Protein AF-A0A950EIL6-F1 (afdb_monomer)

Secondary structure (DSSP, 8-state):
-HHHHHHHHHHTTSS-HHHHHHHHT--HHHHHHHHHHTT--SS---HHHHHHHHHHHHHHHHHHHHHHSPPTTS----------------

Solvent-accessible surface area (backbone atoms only — not comparable to full-atom values): 5631 Å² total; per-residue (Å²): 120,48,53,66,52,24,51,52,36,33,74,70,66,74,41,51,71,64,57,23,12,56,64,43,74,42,52,65,64,59,38,42,52,50,27,52,77,68,74,42,78,77,65,92,75,60,67,65,64,50,49,52,52,51,50,52,51,50,52,55,50,51,53,52,53,59,71,71,47,78,61,102,77,79,73,82,72,82,72,79,86,73,82,85,83,78,89,82,90,134

Sequence (90 aa):
MRLAAAMLWYTQGRISHERAAQFAGLSRIDFIDALAAAKLPAFHVDLDELREELDRARHADRERLAADLPGPGGTAGSAPDTPSEGHRAG

Radius of gyration: 31.94 Å; Cα contacts (8 Å, |Δi|>4): 40; chains: 1; bounding box: 104×34×42 Å

pLDDT: mean 83.01, std 17.79, range [43.81, 98.12]

Mean predicted aligned error: 13.03 Å

Structure (mmCIF, N/CA/C/O backbone):
data_AF-A0A950EIL6-F1
#
_entry.id   AF-A0A950EIL6-F1
#
loop_
_atom_site.group_PDB
_atom_site.id
_atom_site.type_symbol
_atom_site.label_atom_id
_atom_site.label_alt_id
_atom_site.label_comp_id
_atom_site.label_asym_id
_atom_site.label_entity_id
_atom_site.label_seq_id
_atom_site.pdbx_PDB_ins_code
_atom_site.Cartn_x
_atom_site.Cartn_y
_atom_site.Cartn_z
_atom_site.occupancy
_atom_site.B_iso_or_equiv
_atom_site.auth_seq_id
_atom_site.auth_comp_id
_atom_site.auth_asym_id
_atom_site.auth_atom_id
_atom_site.pdbx_PDB_model_num
ATOM 1 N N . MET A 1 1 ? -16.478 -0.775 11.258 1.00 74.12 1 MET A N 1
ATOM 2 C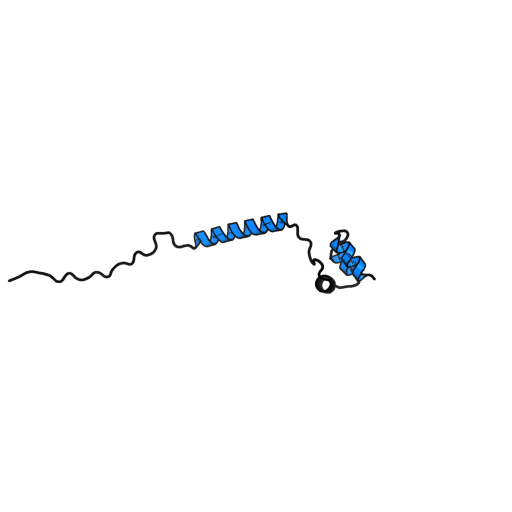 CA . MET A 1 1 ? -15.428 -1.353 10.388 1.00 74.12 1 MET A CA 1
ATOM 3 C C . MET A 1 1 ? -14.753 -0.267 9.538 1.00 74.12 1 MET A C 1
ATOM 5 O O . MET A 1 1 ? -14.980 -0.220 8.338 1.00 74.12 1 MET A O 1
ATOM 9 N N . ARG A 1 2 ? -13.952 0.644 10.121 1.00 93.88 2 ARG A N 1
ATOM 10 C CA . ARG A 1 2 ? -13.307 1.722 9.331 1.00 93.88 2 ARG A CA 1
ATOM 11 C C . ARG A 1 2 ? -12.087 1.232 8.544 1.00 93.88 2 ARG A C 1
ATOM 13 O O . ARG A 1 2 ? -11.939 1.588 7.384 1.00 93.88 2 ARG A O 1
ATOM 20 N N . LEU A 1 3 ? -11.290 0.346 9.145 1.00 97.38 3 LEU A N 1
ATOM 21 C CA . LEU A 1 3 ? -10.076 -0.201 8.534 1.00 97.38 3 LEU A CA 1
ATOM 22 C C . LEU A 1 3 ? -10.359 -1.006 7.257 1.00 97.38 3 LEU A C 1
ATOM 24 O O . LEU A 1 3 ? -9.793 -0.708 6.214 1.00 97.38 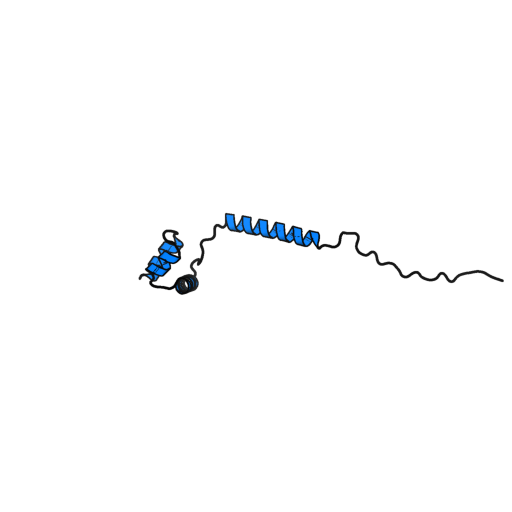3 LEU A O 1
ATOM 28 N N . ALA A 1 4 ? -11.286 -1.966 7.307 1.00 97.56 4 ALA A N 1
ATOM 29 C 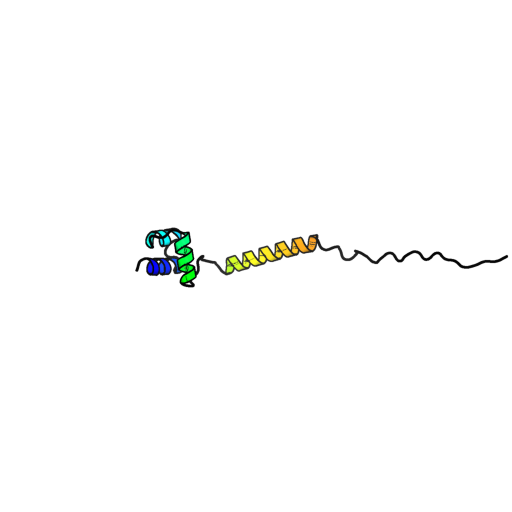CA . ALA A 1 4 ? -11.621 -2.790 6.142 1.00 97.56 4 ALA A CA 1
ATOM 30 C C . ALA A 1 4 ? -12.176 -1.961 4.965 1.00 97.56 4 ALA A C 1
ATOM 32 O O . ALA A 1 4 ? -11.832 -2.212 3.813 1.00 97.56 4 ALA A O 1
ATOM 33 N N . ALA A 1 5 ? -12.994 -0.940 5.248 1.00 97.88 5 ALA A N 1
ATOM 34 C CA . ALA A 1 5 ? -13.497 -0.028 4.222 1.00 97.88 5 ALA A CA 1
ATOM 35 C C . ALA A 1 5 ? -12.378 0.849 3.634 1.00 97.88 5 ALA A C 1
ATOM 37 O O . ALA A 1 5 ? -12.299 0.988 2.416 1.00 97.88 5 ALA A O 1
ATOM 38 N N . ALA A 1 6 ? -11.481 1.379 4.478 1.00 98.00 6 ALA A N 1
ATOM 39 C CA . ALA A 1 6 ? -10.301 2.118 4.029 1.00 98.00 6 ALA A CA 1
ATOM 40 C C . ALA A 1 6 ? -9.414 1.268 3.114 1.00 98.00 6 ALA A C 1
ATOM 42 O O . ALA A 1 6 ? -9.039 1.728 2.040 1.00 98.00 6 ALA A O 1
ATOM 43 N N . MET A 1 7 ? -9.128 0.024 3.510 1.00 97.81 7 MET A N 1
ATOM 44 C CA . MET A 1 7 ? -8.357 -0.931 2.712 1.00 97.81 7 MET A CA 1
ATOM 45 C C . MET A 1 7 ? -9.014 -1.183 1.356 1.00 97.81 7 MET A C 1
ATOM 47 O O . MET A 1 7 ? -8.343 -1.091 0.337 1.00 97.81 7 MET A O 1
ATOM 51 N N . LEU A 1 8 ? -10.323 -1.450 1.328 1.00 97.06 8 LEU A N 1
ATOM 52 C CA . LEU A 1 8 ? -11.047 -1.720 0.086 1.00 97.06 8 LEU A CA 1
ATOM 53 C C . LEU A 1 8 ? -11.038 -0.516 -0.864 1.00 97.06 8 LEU A C 1
ATOM 55 O O . LEU A 1 8 ? -10.786 -0.661 -2.056 1.00 97.06 8 LEU A O 1
ATOM 59 N N . TRP A 1 9 ? -11.322 0.682 -0.357 1.00 97.12 9 TRP A N 1
ATOM 60 C CA . TRP A 1 9 ? -11.319 1.879 -1.196 1.00 97.12 9 TRP A CA 1
ATOM 61 C C . TRP A 1 9 ? -9.917 2.251 -1.662 1.00 97.12 9 TRP A C 1
ATOM 63 O O . TRP A 1 9 ? -9.768 2.711 -2.794 1.00 97.12 9 TRP A O 1
ATOM 73 N N . TYR A 1 10 ? -8.904 2.037 -0.819 1.00 97.56 10 TYR A N 1
ATOM 74 C CA . TYR A 1 10 ? -7.513 2.221 -1.201 1.00 97.56 10 TYR A CA 1
ATOM 75 C C . TYR A 1 10 ? -7.114 1.244 -2.309 1.00 97.56 10 TYR A C 1
ATOM 77 O O . TYR A 1 10 ? -6.659 1.689 -3.353 1.00 97.56 10 TYR A O 1
ATOM 85 N N . THR A 1 11 ? -7.346 -0.063 -2.156 1.00 95.62 11 THR A N 1
ATOM 86 C CA . THR A 1 11 ? -6.944 -1.051 -3.173 1.00 95.62 11 THR A CA 1
ATOM 87 C C . THR A 1 11 ? -7.665 -0.852 -4.503 1.00 95.62 11 THR A C 1
ATOM 89 O O . THR A 1 11 ? -7.060 -1.058 -5.550 1.00 95.62 11 THR A O 1
ATOM 92 N N . GLN A 1 12 ? -8.904 -0.351 -4.480 1.00 95.44 12 GLN A N 1
ATOM 93 C CA . GLN A 1 12 ? -9.656 0.069 -5.670 1.00 95.44 12 GLN A CA 1
ATOM 94 C C . GLN A 1 12 ? -9.166 1.388 -6.300 1.00 95.44 12 GLN A C 1
ATOM 96 O O . GLN A 1 12 ? -9.729 1.818 -7.303 1.00 95.44 12 GLN A O 1
ATOM 101 N N . GLY A 1 13 ? -8.193 2.079 -5.698 1.00 95.19 13 GLY A N 1
ATOM 102 C CA . GLY A 1 13 ? -7.697 3.376 -6.170 1.00 95.19 13 GLY A CA 1
ATOM 103 C C . GLY A 1 13 ? -8.677 4.537 -5.968 1.00 95.19 13 GLY A C 1
ATOM 104 O O . GLY A 1 13 ? -8.491 5.612 -6.528 1.00 95.19 13 GLY A O 1
ATOM 105 N N . ARG A 1 14 ? -9.737 4.353 -5.169 1.00 97.06 14 ARG A N 1
ATOM 106 C CA . ARG A 1 14 ? -10.783 5.372 -4.956 1.00 97.06 14 ARG A CA 1
ATOM 107 C C . ARG A 1 14 ? -10.339 6.483 -4.014 1.00 97.06 14 ARG A C 1
ATOM 109 O O . ARG A 1 14 ? -10.886 7.582 -4.061 1.00 97.06 14 ARG A O 1
ATOM 116 N N . ILE A 1 15 ? -9.395 6.182 -3.127 1.00 96.19 15 ILE A N 1
ATOM 117 C CA . ILE A 1 15 ? -8.808 7.137 -2.189 1.00 96.19 15 ILE A CA 1
ATOM 118 C C . ILE A 1 15 ? -7.297 6.937 -2.113 1.00 96.19 15 ILE A C 1
ATOM 120 O O . ILE A 1 15 ? -6.795 5.831 -2.303 1.00 96.19 15 ILE A O 1
ATOM 124 N N . SER A 1 16 ? -6.577 8.013 -1.797 1.00 95.94 16 SER A N 1
ATOM 125 C CA . SER A 1 16 ? -5.135 7.958 -1.571 1.00 95.94 16 SER A CA 1
ATOM 126 C C . SER A 1 16 ? -4.791 7.226 -0.273 1.00 95.94 16 SER A C 1
ATOM 128 O O . SER A 1 16 ? -5.612 7.106 0.640 1.00 95.94 16 SER A O 1
ATOM 130 N N . HIS A 1 17 ? -3.532 6.805 -0.172 1.00 95.38 17 HIS A N 1
ATOM 131 C CA . HIS A 1 17 ? -2.963 6.164 1.012 1.00 95.38 17 HIS A CA 1
ATOM 132 C C . HIS A 1 17 ? -3.179 6.994 2.291 1.00 95.38 17 HIS A C 1
ATOM 134 O O . HIS A 1 17 ? -3.633 6.490 3.315 1.00 95.38 17 HIS A O 1
ATOM 140 N N . GLU A 1 18 ? -2.900 8.297 2.214 1.00 96.31 18 GLU A N 1
ATOM 141 C CA . GLU A 1 18 ? -3.038 9.220 3.341 1.00 96.31 18 GLU A CA 1
ATOM 142 C C . GLU A 1 18 ? -4.499 9.399 3.767 1.00 96.31 18 GLU A C 1
ATOM 144 O O . GLU A 1 18 ? -4.809 9.371 4.957 1.00 96.31 18 GLU A O 1
ATOM 149 N N . ARG A 1 19 ? -5.422 9.483 2.800 1.00 97.25 19 ARG A N 1
ATOM 150 C CA . ARG A 1 19 ? -6.859 9.567 3.083 1.00 97.25 19 ARG A CA 1
ATOM 151 C C . ARG A 1 19 ? -7.400 8.274 3.695 1.00 97.25 19 ARG A C 1
ATOM 153 O O . ARG A 1 19 ? -8.264 8.337 4.567 1.00 97.25 19 ARG A O 1
ATOM 160 N N . ALA A 1 20 ? -6.896 7.120 3.267 1.00 97.81 20 ALA A N 1
ATOM 161 C CA . ALA A 1 20 ? -7.263 5.825 3.830 1.00 97.81 20 ALA A CA 1
ATOM 162 C C . ALA A 1 20 ? -6.786 5.677 5.285 1.00 97.81 20 ALA A C 1
ATOM 164 O O . ALA A 1 20 ? -7.581 5.292 6.144 1.00 97.81 20 ALA A O 1
ATOM 165 N N . ALA A 1 21 ? -5.542 6.073 5.579 1.00 97.88 21 ALA A N 1
ATOM 166 C CA . ALA A 1 21 ? -5.002 6.097 6.938 1.00 97.88 21 ALA A CA 1
ATOM 167 C C . ALA A 1 21 ? -5.810 7.035 7.855 1.00 97.88 21 ALA A C 1
ATOM 169 O O . ALA A 1 21 ? -6.261 6.617 8.922 1.00 97.88 21 ALA A O 1
ATOM 170 N N . GLN A 1 22 ? -6.109 8.258 7.392 1.00 97.94 22 GLN A N 1
ATOM 171 C CA . GLN A 1 22 ? -6.969 9.202 8.119 1.00 97.94 22 GLN A CA 1
ATOM 172 C C . GLN A 1 22 ? -8.364 8.625 8.393 1.00 97.94 22 GLN A C 1
ATOM 174 O O . GLN A 1 22 ? -8.858 8.710 9.515 1.00 97.94 22 GLN A O 1
A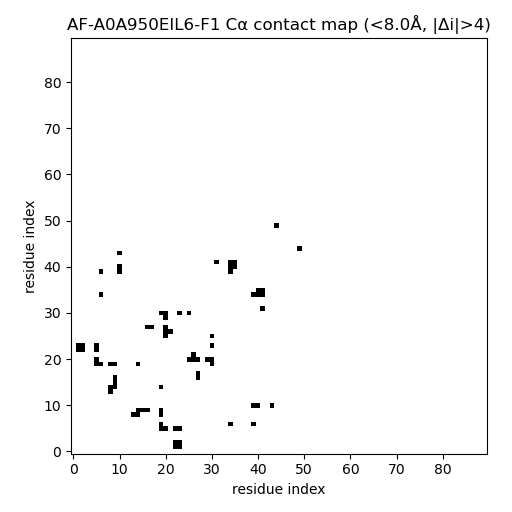TOM 179 N N . PHE A 1 23 ? -8.995 7.999 7.393 1.00 97.56 23 PHE A N 1
ATOM 180 C CA . PHE A 1 23 ? -10.313 7.377 7.553 1.00 97.56 23 PHE A CA 1
ATOM 181 C C . PHE A 1 23 ? -10.289 6.210 8.551 1.00 97.56 23 PHE A C 1
ATOM 183 O O . PHE A 1 23 ? -11.243 6.011 9.310 1.00 97.56 23 PHE A O 1
ATOM 190 N N . ALA A 1 24 ? -9.200 5.440 8.566 1.00 97.56 24 ALA A N 1
ATOM 191 C CA . ALA A 1 24 ? -8.986 4.356 9.515 1.00 97.56 24 ALA A CA 1
ATOM 192 C C . ALA A 1 24 ? -8.626 4.850 10.929 1.00 97.56 24 ALA A C 1
ATOM 194 O O . ALA A 1 24 ? -8.759 4.073 11.874 1.00 97.56 24 ALA A O 1
ATOM 195 N N . GLY A 1 25 ? -8.231 6.119 11.086 1.00 97.94 25 GLY A N 1
ATOM 196 C CA . GLY A 1 25 ? -7.725 6.670 12.345 1.00 97.94 25 GLY A CA 1
ATOM 197 C C . GLY A 1 25 ? -6.325 6.163 12.692 1.00 97.94 25 GLY A C 1
ATOM 198 O O . GLY A 1 25 ? -6.015 5.998 13.868 1.00 97.94 25 GLY A O 1
ATOM 199 N N . LEU A 1 26 ? -5.514 5.868 11.675 1.00 98.00 26 LEU A N 1
ATOM 200 C CA . LEU A 1 26 ? -4.173 5.305 11.802 1.00 98.00 26 LEU A CA 1
ATOM 201 C C . LEU A 1 26 ? -3.118 6.295 11.311 1.00 98.00 26 LEU A C 1
ATOM 203 O O . LEU A 1 26 ? -3.397 7.151 10.464 1.00 98.00 26 LEU A O 1
ATOM 207 N N . SER A 1 27 ? -1.885 6.140 11.798 1.00 97.75 27 SER A N 1
ATOM 208 C CA . SER A 1 27 ? -0.745 6.754 11.125 1.00 97.75 27 SER A CA 1
ATOM 209 C C . SER A 1 27 ? -0.544 6.111 9.749 1.00 97.75 27 SER A C 1
ATOM 211 O O . SER A 1 27 ? -1.046 5.022 9.453 1.00 97.75 27 SER A O 1
ATOM 213 N N . ARG A 1 28 ? 0.214 6.783 8.879 1.00 95.06 28 ARG A N 1
ATOM 214 C CA . ARG A 1 28 ? 0.526 6.237 7.555 1.00 95.06 28 ARG A CA 1
ATOM 215 C C . ARG A 1 28 ? 1.301 4.916 7.646 1.00 95.06 28 ARG A C 1
ATOM 217 O O . ARG A 1 28 ? 1.033 4.029 6.846 1.00 95.06 28 ARG A O 1
ATOM 224 N N . ILE A 1 29 ? 2.222 4.790 8.607 1.00 97.25 29 ILE A N 1
ATOM 225 C CA . ILE A 1 29 ? 3.004 3.561 8.815 1.00 97.25 29 ILE A CA 1
ATOM 226 C C . ILE A 1 29 ? 2.093 2.436 9.315 1.00 97.25 29 ILE A C 1
ATOM 228 O O . ILE A 1 29 ? 2.068 1.377 8.700 1.00 97.25 29 ILE A O 1
ATOM 232 N N . ASP A 1 30 ? 1.251 2.696 10.320 1.00 98.12 30 ASP A N 1
ATOM 233 C CA . ASP A 1 30 ? 0.337 1.670 10.850 1.00 98.12 30 ASP A CA 1
ATOM 234 C C . ASP A 1 30 ? -0.649 1.167 9.785 1.00 98.12 30 ASP A C 1
ATOM 236 O O . ASP A 1 30 ? -1.055 0.006 9.786 1.00 98.12 30 ASP A O 1
ATOM 240 N N . PHE A 1 31 ? -1.057 2.037 8.856 1.00 97.94 31 PHE A N 1
ATOM 241 C CA . PHE A 1 31 ? -1.917 1.631 7.750 1.00 97.94 31 PHE A CA 1
ATOM 242 C C . PHE A 1 31 ? -1.183 0.737 6.735 1.00 97.94 31 PHE A C 1
ATOM 244 O O . PHE A 1 31 ? -1.776 -0.226 6.247 1.00 97.94 31 PHE A O 1
ATOM 251 N N . ILE A 1 32 ? 0.100 0.999 6.459 1.00 97.56 32 ILE A N 1
ATOM 252 C CA . ILE A 1 32 ? 0.947 0.125 5.628 1.00 97.56 32 ILE A CA 1
ATOM 253 C C . ILE A 1 32 ? 1.110 -1.246 6.294 1.00 97.56 32 ILE A C 1
ATOM 255 O O . ILE A 1 32 ? 0.912 -2.270 5.638 1.00 97.56 32 ILE A O 1
ATOM 259 N N . ASP A 1 33 ? 1.381 -1.277 7.599 1.00 98.06 33 ASP A N 1
ATOM 260 C CA . ASP A 1 33 ? 1.502 -2.524 8.361 1.00 98.06 33 ASP A CA 1
ATOM 261 C C . ASP A 1 33 ? 0.188 -3.314 8.353 1.00 98.06 33 ASP A C 1
ATOM 263 O O . ASP A 1 33 ? 0.178 -4.535 8.177 1.00 98.06 33 ASP A O 1
ATOM 267 N N . ALA A 1 34 ? -0.949 -2.621 8.460 1.00 97.62 34 ALA A N 1
ATOM 268 C CA . ALA A 1 34 ? -2.262 -3.243 8.366 1.00 97.62 34 ALA A CA 1
ATOM 269 C C . ALA A 1 34 ? -2.535 -3.835 6.969 1.00 97.62 34 ALA A C 1
ATOM 271 O O . ALA A 1 34 ? -3.091 -4.932 6.873 1.00 97.62 34 ALA A O 1
ATOM 272 N N . LEU A 1 35 ? -2.145 -3.148 5.886 1.00 97.81 35 LEU A N 1
ATOM 273 C CA . LEU A 1 35 ? -2.233 -3.686 4.521 1.00 97.81 35 LEU A CA 1
ATOM 274 C C . LEU A 1 35 ? -1.365 -4.939 4.365 1.00 97.81 35 LEU A C 1
ATOM 276 O O . LEU A 1 35 ? -1.846 -5.945 3.840 1.00 97.81 35 LEU A O 1
ATOM 280 N N . ALA A 1 36 ? -0.134 -4.914 4.880 1.00 97.25 36 ALA A N 1
ATOM 281 C CA . ALA A 1 36 ? 0.774 -6.057 4.851 1.00 97.25 36 ALA A CA 1
ATOM 282 C C . ALA A 1 36 ? 0.209 -7.260 5.625 1.00 97.25 36 ALA A C 1
ATOM 284 O O . ALA A 1 36 ? 0.181 -8.375 5.100 1.00 97.25 36 ALA A O 1
ATOM 285 N N . ALA A 1 37 ? -0.325 -7.036 6.831 1.00 97.94 37 ALA A N 1
ATOM 286 C CA . ALA A 1 37 ? -0.984 -8.071 7.628 1.00 97.94 37 ALA A CA 1
ATOM 287 C C . ALA A 1 37 ? -2.204 -8.677 6.908 1.00 97.94 37 ALA A C 1
ATOM 289 O O . ALA A 1 37 ? -2.447 -9.882 6.993 1.00 97.94 37 ALA A O 1
ATOM 290 N N . ALA A 1 38 ? -2.939 -7.858 6.150 1.00 97.12 38 ALA A N 1
ATOM 291 C CA . ALA A 1 38 ? -4.056 -8.286 5.310 1.00 97.12 38 ALA A CA 1
ATOM 292 C C . ALA A 1 38 ? -3.628 -8.888 3.956 1.00 97.12 38 ALA A C 1
ATOM 294 O O . ALA A 1 38 ? -4.491 -9.317 3.189 1.00 97.12 38 ALA A O 1
ATOM 295 N N . LYS A 1 39 ? -2.321 -8.937 3.654 1.00 97.06 39 LYS A N 1
ATOM 296 C CA . LYS A 1 39 ? -1.756 -9.361 2.359 1.00 97.06 39 LYS A CA 1
ATOM 297 C C . LYS A 1 39 ? -2.307 -8.561 1.172 1.00 97.06 39 LYS A C 1
ATOM 299 O O . LYS A 1 39 ? -2.509 -9.101 0.085 1.00 97.06 39 LYS A O 1
ATOM 304 N N . LEU A 1 40 ? -2.560 -7.275 1.390 1.00 96.50 40 LEU A N 1
ATOM 305 C CA . LEU A 1 40 ? -2.980 -6.328 0.364 1.00 96.50 40 LEU A CA 1
ATOM 306 C C . LEU A 1 40 ? -1.781 -5.496 -0.118 1.00 96.50 40 LEU A C 1
ATOM 308 O O . LEU A 1 40 ? -0.845 -5.275 0.654 1.00 96.50 40 LEU A O 1
ATOM 312 N N . PRO A 1 41 ? -1.790 -5.007 -1.373 1.00 93.31 41 PRO A N 1
ATOM 313 C CA . PRO A 1 41 ? -0.714 -4.166 -1.884 1.00 93.31 41 PRO A CA 1
ATOM 314 C C . PRO A 1 41 ? -0.566 -2.894 -1.045 1.00 93.31 41 PRO A C 1
ATOM 316 O O . PRO A 1 41 ? -1.539 -2.169 -0.852 1.00 93.31 41 PRO A O 1
ATOM 319 N N . ALA A 1 42 ? 0.650 -2.609 -0.576 1.00 93.81 42 ALA A N 1
ATOM 320 C CA . ALA A 1 42 ? 0.982 -1.353 0.104 1.00 93.81 42 ALA A CA 1
ATOM 321 C C . ALA A 1 42 ? 1.256 -0.200 -0.877 1.00 93.81 42 ALA A C 1
ATOM 323 O O . ALA A 1 42 ? 1.276 0.962 -0.490 1.00 93.81 42 ALA A O 1
ATOM 324 N N . PHE A 1 43 ? 1.467 -0.507 -2.154 1.00 90.50 43 PHE A N 1
ATOM 325 C CA . PHE A 1 43 ? 1.659 0.476 -3.210 1.00 90.50 43 PHE A CA 1
ATOM 326 C C . PHE A 1 43 ? 0.961 -0.027 -4.468 1.00 90.50 43 PHE A C 1
ATOM 328 O O . PHE A 1 43 ? 0.957 -1.230 -4.741 1.00 90.50 43 PHE A O 1
ATOM 335 N N . HIS A 1 44 ? 0.367 0.889 -5.230 1.00 86.12 44 HIS A N 1
ATOM 336 C CA . HIS A 1 44 ? -0.049 0.579 -6.591 1.00 86.12 44 HIS A CA 1
ATOM 337 C C . HIS A 1 44 ? 1.184 0.634 -7.476 1.00 86.12 44 HIS A C 1
ATOM 339 O O . HIS A 1 44 ? 1.919 1.617 -7.443 1.00 86.12 44 HIS A O 1
ATOM 345 N N . VAL A 1 45 ? 1.405 -0.438 -8.225 1.00 86.00 45 VAL A N 1
ATOM 346 C CA . VAL A 1 45 ? 2.503 -0.550 -9.178 1.00 86.00 45 VAL A CA 1
ATOM 347 C C . VAL A 1 45 ? 1.881 -0.802 -10.538 1.00 86.00 45 VAL A C 1
ATOM 349 O O . VAL A 1 45 ? 1.117 -1.759 -10.692 1.00 86.00 45 VAL A O 1
ATOM 352 N N . ASP A 1 46 ? 2.191 0.059 -11.501 1.00 88.00 46 ASP A N 1
ATOM 353 C CA . ASP A 1 46 ? 1.921 -0.228 -12.901 1.00 88.00 46 ASP A CA 1
ATOM 354 C C . ASP A 1 46 ? 2.983 -1.221 -13.395 1.00 88.00 46 ASP A C 1
ATOM 356 O O . ASP A 1 46 ? 4.187 -0.993 -13.265 1.00 88.00 46 ASP A O 1
ATOM 360 N N . LEU A 1 47 ? 2.536 -2.374 -13.892 1.00 87.19 47 LEU A N 1
ATOM 361 C CA . LEU A 1 47 ? 3.442 -3.433 -14.328 1.00 87.19 47 LEU A CA 1
ATOM 362 C C . LEU A 1 47 ? 4.203 -3.061 -15.598 1.00 87.19 47 LEU A C 1
ATOM 364 O O . LEU A 1 47 ? 5.308 -3.566 -15.785 1.00 87.19 47 LEU A O 1
ATOM 368 N N . ASP A 1 48 ? 3.633 -2.225 -16.460 1.00 91.38 48 ASP A N 1
ATOM 369 C CA . ASP A 1 48 ? 4.294 -1.801 -17.689 1.00 91.38 48 ASP A CA 1
ATOM 370 C C . ASP A 1 48 ? 5.365 -0.758 -17.370 1.00 91.38 48 ASP A C 1
ATOM 372 O O . ASP A 1 48 ? 6.511 -0.923 -17.785 1.00 91.38 48 ASP A O 1
ATOM 376 N N . GLU A 1 49 ? 5.057 0.208 -16.501 1.00 91.69 49 GLU A N 1
ATOM 377 C CA . GLU A 1 49 ? 6.057 1.154 -15.987 1.00 91.69 49 GLU A CA 1
ATOM 378 C C . GLU A 1 49 ? 7.199 0.427 -15.259 1.00 91.69 49 GLU A C 1
ATOM 380 O O . GLU A 1 49 ? 8.376 0.698 -15.511 1.00 91.69 49 GLU A O 1
ATOM 385 N N . LEU A 1 50 ? 6.868 -0.557 -14.412 1.00 91.38 50 LEU A N 1
ATOM 386 C CA . LEU A 1 50 ? 7.866 -1.363 -13.708 1.00 91.38 50 LEU A CA 1
ATOM 387 C C . LEU A 1 50 ? 8.753 -2.160 -14.677 1.00 91.38 50 LEU A C 1
ATOM 389 O O . LEU A 1 50 ? 9.956 -2.290 -14.447 1.00 91.38 50 LEU A O 1
ATOM 393 N N . ARG A 1 51 ? 8.182 -2.719 -15.753 1.00 94.19 51 ARG A N 1
ATOM 394 C CA . ARG A 1 51 ? 8.950 -3.434 -16.788 1.00 94.19 51 ARG A CA 1
ATOM 395 C C . ARG A 1 51 ? 9.924 -2.499 -17.484 1.00 94.19 51 ARG A C 1
ATOM 397 O O . ARG A 1 51 ? 11.099 -2.837 -17.601 1.00 94.19 51 ARG A O 1
ATOM 404 N N . GLU A 1 52 ? 9.455 -1.328 -17.896 1.00 94.50 52 GLU A N 1
ATOM 405 C CA . GLU A 1 52 ? 10.306 -0.334 -18.539 1.00 94.50 52 GLU A CA 1
ATOM 406 C C . GLU A 1 52 ? 11.428 0.139 -17.608 1.00 94.50 52 GLU A C 1
ATOM 408 O O . GLU A 1 52 ? 12.574 0.276 -18.038 1.00 94.50 52 GLU A O 1
ATOM 413 N N . GLU A 1 53 ? 11.129 0.370 -16.327 1.00 92.62 53 GLU A N 1
ATOM 414 C CA . GLU A 1 53 ? 12.138 0.728 -15.329 1.00 92.62 53 GLU A CA 1
ATOM 415 C C . GLU A 1 53 ? 13.190 -0.373 -15.170 1.00 92.62 53 GLU A C 1
ATOM 417 O O . GLU A 1 53 ? 14.392 -0.089 -15.169 1.00 92.62 53 GLU A O 1
ATOM 422 N N . LEU A 1 54 ? 12.755 -1.632 -15.109 1.00 94.88 54 LEU A N 1
ATOM 423 C CA . LEU A 1 54 ? 13.643 -2.779 -14.989 1.00 94.88 54 LEU A CA 1
ATOM 424 C C . LEU A 1 54 ? 14.540 -2.951 -16.222 1.00 94.88 54 LEU A C 1
ATOM 426 O O . LEU A 1 54 ? 15.726 -3.252 -16.080 1.00 94.88 54 LEU A O 1
ATOM 430 N N . ASP A 1 55 ? 14.007 -2.739 -17.422 1.00 94.62 55 ASP A N 1
ATOM 431 C CA . ASP A 1 55 ? 14.784 -2.832 -18.657 1.00 94.62 55 ASP A CA 1
ATOM 432 C C . ASP A 1 55 ? 15.796 -1.686 -18.764 1.00 94.62 55 ASP A C 1
ATOM 434 O O . ASP A 1 55 ? 16.970 -1.936 -19.046 1.00 94.62 55 ASP A O 1
ATOM 438 N N . ARG A 1 56 ? 15.407 -0.450 -18.419 1.00 92.44 56 ARG A N 1
ATOM 439 C CA . ARG A 1 56 ? 16.351 0.678 -18.305 1.00 92.44 56 ARG A CA 1
ATOM 440 C C . ARG A 1 56 ? 17.475 0.376 -17.314 1.00 92.44 56 ARG A C 1
ATOM 442 O O . ARG A 1 56 ? 18.644 0.594 -17.634 1.00 92.44 56 ARG A O 1
ATOM 449 N N . ALA A 1 57 ? 17.140 -0.150 -16.136 1.00 90.94 57 ALA A N 1
ATOM 450 C CA . ALA A 1 57 ? 18.122 -0.507 -15.117 1.00 90.94 57 ALA A CA 1
ATOM 451 C C . ALA A 1 57 ? 19.100 -1.585 -15.614 1.00 90.94 57 ALA A C 1
ATOM 453 O O . ALA A 1 57 ? 20.310 -1.442 -15.439 1.00 90.94 57 ALA A O 1
ATOM 454 N N . ARG A 1 58 ? 18.602 -2.626 -16.294 1.00 89.56 58 ARG A N 1
ATOM 455 C CA . ARG A 1 58 ? 19.432 -3.685 -16.897 1.00 89.56 58 ARG A CA 1
ATOM 456 C C . ARG A 1 58 ? 20.353 -3.163 -17.993 1.00 89.56 58 ARG A C 1
ATOM 458 O O . ARG A 1 58 ? 21.502 -3.590 -18.068 1.00 89.56 58 ARG A O 1
ATOM 465 N N . HIS A 1 59 ? 19.862 -2.266 -18.847 1.00 86.44 59 HIS A N 1
ATOM 466 C CA . HIS A 1 59 ? 20.680 -1.652 -19.891 1.00 86.44 59 HIS A CA 1
ATOM 467 C C . HIS A 1 59 ? 21.821 -0.831 -19.289 1.00 86.44 59 HIS A C 1
ATOM 469 O O . HIS A 1 59 ? 22.974 -1.044 -19.659 1.00 86.44 59 HIS A O 1
ATOM 475 N N . ALA A 1 60 ? 21.522 0.016 -18.301 1.00 84.69 60 ALA A N 1
ATOM 476 C CA . ALA A 1 60 ? 22.532 0.812 -17.610 1.00 84.69 60 ALA A CA 1
ATOM 477 C C . ALA A 1 60 ? 23.575 -0.058 -16.886 1.00 84.69 60 ALA A C 1
ATOM 479 O O . ALA A 1 60 ? 24.766 0.248 -16.918 1.00 84.69 60 ALA A O 1
ATOM 480 N N . ASP A 1 61 ? 23.149 -1.146 -16.242 1.00 85.31 61 ASP A N 1
ATOM 481 C CA . ASP A 1 61 ? 24.061 -2.077 -15.572 1.00 85.31 61 ASP A CA 1
ATOM 482 C C . ASP A 1 61 ? 24.982 -2.789 -16.575 1.00 85.31 61 ASP A C 1
ATOM 484 O O . ASP A 1 61 ? 26.198 -2.838 -16.392 1.00 85.31 61 ASP A O 1
ATOM 488 N N . ARG A 1 62 ? 24.429 -3.248 -17.706 1.00 78.88 62 ARG A N 1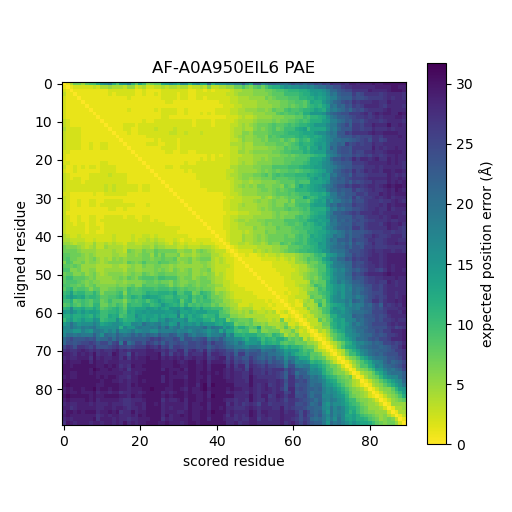
ATOM 489 C CA . ARG A 1 62 ? 25.203 -3.874 -18.787 1.00 78.88 62 ARG A CA 1
ATOM 490 C C . ARG A 1 62 ? 26.244 -2.926 -19.384 1.00 78.88 62 ARG A C 1
ATOM 492 O O . ARG A 1 62 ? 27.347 -3.370 -19.686 1.00 78.88 62 ARG A O 1
ATOM 499 N N . GLU A 1 63 ? 25.909 -1.652 -19.567 1.00 78.50 63 GLU A N 1
ATOM 500 C CA . GLU A 1 63 ? 26.849 -0.640 -20.064 1.00 78.50 63 GLU A CA 1
ATOM 501 C C . GLU A 1 63 ? 28.003 -0.398 -19.085 1.00 78.50 63 GLU A C 1
ATOM 503 O O . GLU A 1 63 ? 29.158 -0.366 -19.508 1.00 78.50 63 GLU A O 1
ATOM 508 N N . ARG A 1 64 ? 27.717 -0.306 -17.779 1.00 70.19 64 ARG A N 1
ATOM 509 C CA . ARG A 1 64 ? 28.760 -0.186 -16.744 1.00 70.19 64 ARG A CA 1
ATOM 510 C C . ARG A 1 64 ? 29.673 -1.410 -16.721 1.00 70.19 64 ARG A C 1
ATOM 512 O O . ARG A 1 64 ? 30.888 -1.263 -16.762 1.00 70.19 64 ARG A O 1
ATOM 519 N N . LEU A 1 65 ? 29.096 -2.614 -16.740 1.00 70.50 65 LEU A N 1
ATOM 520 C CA . LEU A 1 65 ? 29.861 -3.864 -16.767 1.00 70.50 65 LEU A CA 1
ATOM 521 C C . LEU A 1 65 ? 30.732 -3.984 -18.026 1.00 70.50 65 LEU A C 1
ATOM 523 O O . LEU A 1 65 ? 31.852 -4.480 -17.951 1.00 70.50 65 LEU A O 1
ATOM 527 N N . ALA A 1 66 ? 30.241 -3.526 -19.181 1.00 71.56 66 ALA A N 1
ATOM 528 C CA . ALA A 1 66 ? 31.003 -3.521 -20.429 1.00 71.56 66 ALA A CA 1
ATOM 529 C C . ALA A 1 66 ? 32.184 -2.537 -20.408 1.00 71.56 66 ALA A C 1
ATOM 531 O O . ALA A 1 66 ? 33.207 -2.823 -21.025 1.00 71.56 66 ALA A O 1
ATOM 532 N N . ALA A 1 67 ? 32.059 -1.408 -19.705 1.00 71.38 67 ALA A N 1
ATOM 533 C CA . ALA A 1 67 ? 33.141 -0.439 -19.543 1.00 71.38 67 ALA A CA 1
ATOM 534 C C . ALA A 1 67 ? 34.266 -0.945 -18.618 1.00 71.38 67 ALA A C 1
ATOM 536 O O . ALA A 1 67 ? 35.428 -0.615 -18.845 1.00 71.38 67 ALA A O 1
ATOM 537 N N . ASP A 1 68 ? 33.931 -1.778 -17.628 1.00 66.88 68 ASP A N 1
ATOM 538 C CA . ASP A 1 68 ? 34.887 -2.333 -16.658 1.00 66.88 68 ASP A CA 1
ATOM 539 C C . ASP A 1 68 ? 35.497 -3.683 -17.091 1.00 66.88 68 ASP A C 1
ATOM 541 O O . ASP A 1 68 ? 36.412 -4.201 -16.443 1.00 66.88 68 ASP A O 1
ATOM 545 N N . LEU A 1 69 ? 35.019 -4.272 -18.193 1.00 61.06 69 LEU A N 1
ATOM 546 C CA . LEU A 1 69 ? 35.582 -5.499 -18.754 1.00 61.06 69 LEU A CA 1
ATOM 547 C C . LEU A 1 69 ? 36.943 -5.201 -19.411 1.00 61.06 69 LEU A C 1
ATOM 549 O O . LEU A 1 69 ? 37.007 -4.388 -20.338 1.00 61.06 69 LEU A O 1
ATOM 553 N N . PRO A 1 70 ? 38.041 -5.874 -19.005 1.00 60.69 70 PRO A N 1
ATOM 554 C CA . PRO A 1 70 ? 39.300 -5.755 -19.724 1.00 60.69 70 PRO A CA 1
ATOM 555 C C . PRO A 1 70 ? 39.075 -6.196 -21.173 1.00 60.69 70 PRO A C 1
ATOM 557 O O . PRO A 1 70 ? 38.503 -7.258 -21.430 1.00 60.69 70 PRO A O 1
ATOM 560 N N . GLY A 1 71 ? 39.494 -5.356 -22.124 1.00 68.38 71 GLY A N 1
ATOM 561 C CA . GLY A 1 71 ? 39.340 -5.646 -23.548 1.00 68.38 71 GLY A CA 1
ATOM 562 C C . GLY A 1 71 ? 39.948 -7.009 -23.917 1.00 68.38 71 GLY A C 1
ATOM 563 O O . GLY A 1 71 ? 40.849 -7.484 -23.219 1.00 68.38 71 GLY A O 1
ATOM 564 N N . PRO A 1 72 ? 39.519 -7.635 -25.030 1.00 58.75 72 PRO A N 1
ATOM 565 C CA . PRO A 1 72 ? 39.909 -8.999 -25.423 1.00 58.75 72 PRO A CA 1
ATOM 566 C C . PRO A 1 72 ? 41.414 -9.212 -25.731 1.00 58.75 72 PRO A C 1
ATOM 568 O O . PRO A 1 72 ? 41.779 -10.221 -26.323 1.00 58.75 72 PRO A O 1
ATOM 571 N N . GLY A 1 73 ? 42.300 -8.291 -25.336 1.00 58.72 73 GLY A N 1
ATOM 572 C CA . GLY A 1 73 ? 43.757 -8.371 -25.483 1.00 58.72 73 GLY A CA 1
ATOM 573 C C . GLY A 1 73 ? 44.551 -8.415 -24.169 1.00 58.72 73 GLY A C 1
ATOM 574 O O . GLY A 1 73 ? 45.773 -8.296 -24.202 1.00 58.72 73 GLY A O 1
ATOM 575 N N . GLY A 1 74 ? 43.9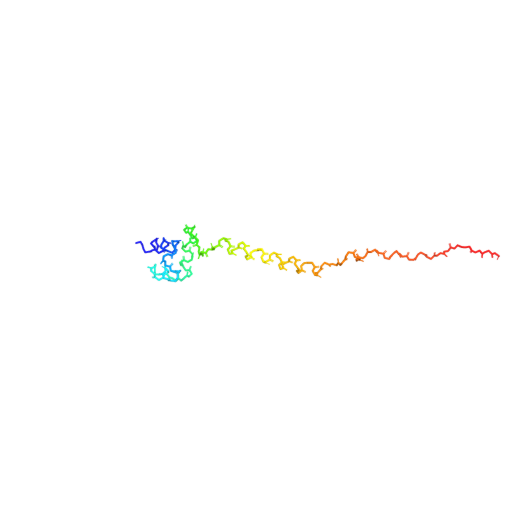04 -8.553 -23.008 1.00 61.47 74 GLY A N 1
ATOM 576 C CA . GLY A 1 74 ? 44.601 -8.645 -21.724 1.00 61.47 74 GLY A CA 1
ATOM 577 C C . GLY A 1 74 ? 45.159 -10.045 -21.447 1.00 61.47 74 GLY A C 1
ATOM 578 O O . GLY A 1 74 ? 44.394 -10.927 -21.088 1.00 61.47 74 GLY A O 1
ATOM 579 N N . THR A 1 75 ? 46.488 -10.175 -21.549 1.00 54.47 75 THR A N 1
ATOM 580 C CA . THR A 1 75 ? 47.372 -11.235 -21.005 1.00 54.47 75 THR A CA 1
ATOM 581 C C . THR A 1 75 ? 47.519 -12.559 -21.778 1.00 54.47 75 THR A C 1
ATOM 583 O O . THR A 1 75 ? 47.286 -13.652 -21.269 1.00 54.47 75 THR A O 1
ATOM 586 N N . ALA A 1 76 ? 48.132 -12.493 -22.967 1.00 52.09 76 ALA A N 1
ATOM 587 C CA . ALA A 1 76 ? 49.104 -13.533 -23.317 1.00 52.09 76 ALA A CA 1
ATOM 588 C C . ALA A 1 76 ? 50.356 -13.280 -22.464 1.00 52.09 76 ALA A C 1
ATOM 590 O O . ALA A 1 76 ? 51.064 -12.294 -22.668 1.00 52.09 76 ALA A O 1
ATOM 591 N N . GLY A 1 77 ? 50.555 -14.107 -21.438 1.00 52.62 77 GLY A N 1
ATOM 592 C CA . GLY A 1 77 ? 51.693 -14.007 -20.533 1.00 52.62 77 GLY A CA 1
ATOM 593 C C . GLY A 1 77 ? 53.008 -13.974 -21.306 1.00 52.62 77 GLY A C 1
ATOM 594 O O . GLY A 1 77 ? 53.273 -14.857 -22.120 1.00 52.62 77 GLY A O 1
ATOM 595 N N . SER A 1 78 ? 53.829 -12.957 -21.037 1.00 54.12 78 SER A N 1
ATOM 596 C CA . SER A 1 78 ? 55.242 -12.977 -21.397 1.00 54.12 78 SER A CA 1
ATOM 597 C C . SER A 1 78 ? 55.858 -14.251 -20.827 1.00 54.12 78 SER A C 1
ATOM 599 O O . SER A 1 78 ? 55.962 -14.411 -19.609 1.00 54.12 78 SER A O 1
ATOM 601 N N . ALA A 1 79 ? 56.220 -15.176 -21.713 1.00 56.72 79 ALA A N 1
ATOM 602 C CA . ALA A 1 79 ? 57.065 -16.304 -21.369 1.00 56.72 79 ALA A CA 1
ATOM 603 C C . ALA A 1 79 ? 58.402 -15.764 -20.825 1.00 56.72 79 ALA A C 1
ATOM 605 O O . ALA A 1 79 ? 58.897 -14.761 -21.344 1.00 56.72 79 ALA A O 1
ATOM 606 N N . PRO A 1 80 ? 58.990 -16.377 -19.786 1.00 53.06 80 PRO A N 1
ATOM 607 C CA . PRO A 1 80 ? 60.308 -15.970 -19.328 1.00 53.06 80 PRO A CA 1
ATOM 608 C C . PRO A 1 80 ? 61.341 -16.280 -20.419 1.00 53.06 80 PRO A C 1
ATOM 610 O O . PRO A 1 80 ? 61.442 -17.424 -20.873 1.00 53.06 80 PRO A O 1
ATOM 613 N N . ASP A 1 81 ? 62.097 -15.255 -20.824 1.00 55.25 81 ASP A N 1
ATOM 614 C CA . ASP A 1 81 ? 63.281 -15.385 -21.675 1.00 55.25 81 ASP A CA 1
ATOM 615 C C . ASP A 1 81 ? 64.197 -16.462 -21.087 1.00 55.25 81 ASP A C 1
ATOM 617 O O . ASP A 1 81 ? 64.751 -16.327 -19.994 1.00 55.25 81 ASP A O 1
ATOM 621 N N . THR A 1 82 ? 64.326 -17.571 -21.808 1.00 56.91 82 THR A N 1
ATOM 622 C CA . THR A 1 82 ? 65.289 -18.621 -21.487 1.00 56.91 82 THR A CA 1
ATOM 623 C C . THR A 1 82 ? 66.633 -18.172 -22.058 1.00 56.91 82 THR A C 1
ATOM 625 O O . THR A 1 82 ? 66.708 -17.926 -23.265 1.00 56.91 82 THR A O 1
ATOM 628 N N . PRO A 1 83 ? 67.704 -18.031 -21.256 1.00 53.22 83 PRO A N 1
ATOM 629 C CA . PRO A 1 83 ? 68.991 -17.658 -21.810 1.00 53.22 83 PRO A CA 1
ATOM 630 C C . PRO A 1 83 ? 69.516 -18.822 -22.654 1.00 53.22 83 PRO A C 1
ATOM 632 O O . PRO A 1 83 ? 69.648 -19.953 -22.188 1.00 53.22 83 PRO A O 1
ATOM 635 N N . SER A 1 84 ? 69.775 -18.524 -23.925 1.00 54.09 84 SER A N 1
ATOM 636 C CA . SER A 1 84 ? 70.365 -19.422 -24.912 1.00 54.09 84 SER A CA 1
ATOM 637 C C . SER A 1 84 ? 71.819 -19.737 -24.543 1.00 54.09 84 SER A C 1
ATOM 639 O O . SE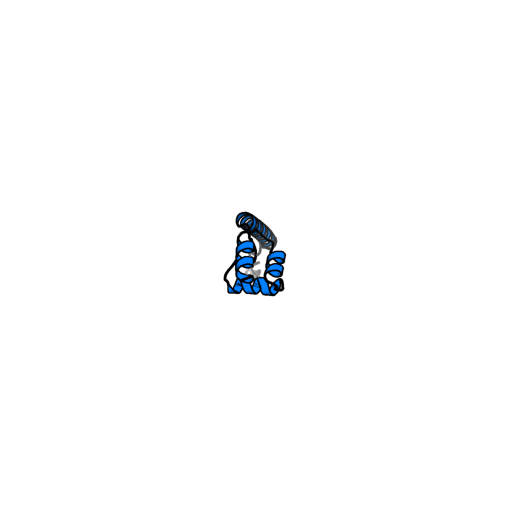R A 1 84 ? 72.738 -19.057 -24.994 1.00 54.09 84 SER A O 1
ATOM 641 N N . GLU A 1 85 ? 72.047 -20.784 -23.751 1.00 55.50 85 GLU A N 1
ATOM 642 C CA . GLU A 1 85 ? 73.353 -21.440 -23.669 1.00 55.50 85 GLU A CA 1
ATOM 643 C C . GLU A 1 85 ? 73.481 -22.462 -24.800 1.00 55.50 85 GLU A C 1
ATOM 645 O O . GLU A 1 85 ? 72.805 -23.490 -24.824 1.00 55.50 85 GLU A O 1
ATOM 650 N N . GLY A 1 86 ? 74.371 -22.184 -25.752 1.00 50.72 86 GLY A N 1
ATOM 651 C CA . GLY A 1 86 ? 74.713 -23.171 -26.763 1.00 50.72 86 GLY A CA 1
ATOM 652 C C . GLY A 1 86 ? 75.626 -22.670 -27.873 1.00 50.72 86 GLY A C 1
ATOM 653 O O . GLY A 1 86 ? 75.142 -22.169 -28.880 1.00 50.72 86 GLY A O 1
ATOM 654 N N . HIS A 1 87 ? 76.914 -23.025 -27.740 1.00 48.78 87 HIS A N 1
ATOM 655 C CA . HIS A 1 87 ? 77.864 -23.318 -28.832 1.00 48.78 87 HIS A CA 1
ATOM 656 C C . HIS A 1 87 ? 78.603 -22.092 -29.430 1.00 48.78 87 HIS A C 1
ATOM 658 O O . HIS A 1 87 ? 77.982 -21.191 -29.970 1.00 48.78 87 HIS A O 1
ATOM 664 N N . ARG A 1 88 ? 79.942 -21.965 -29.391 1.00 43.97 88 ARG A N 1
ATOM 665 C CA . ARG A 1 88 ? 81.011 -22.842 -29.929 1.00 43.97 88 ARG A CA 1
ATOM 666 C C . ARG A 1 88 ? 82.385 -22.351 -29.425 1.00 43.97 88 ARG A C 1
ATOM 668 O O . ARG A 1 88 ? 82.586 -21.149 -29.355 1.00 43.97 88 ARG A O 1
ATOM 675 N N . ALA A 1 89 ? 83.263 -23.229 -28.938 1.00 48.28 89 ALA A N 1
ATOM 676 C CA . ALA A 1 89 ? 84.283 -24.011 -29.668 1.00 48.28 89 ALA A CA 1
ATOM 677 C C . ALA A 1 89 ? 85.658 -23.319 -29.682 1.00 48.28 89 ALA A C 1
ATOM 679 O O . ALA A 1 89 ? 85.748 -22.149 -30.044 1.00 48.28 89 ALA A O 1
ATOM 680 N N . GLY A 1 90 ? 86.703 -24.080 -29.342 1.00 43.81 90 GLY A N 1
ATOM 681 C CA . GLY A 1 90 ? 88.107 -23.668 -29.404 1.00 43.81 90 GLY A CA 1
ATOM 682 C C . GLY A 1 90 ? 88.872 -24.100 -28.174 1.00 43.81 90 GLY A C 1
ATOM 683 O O . GLY A 1 9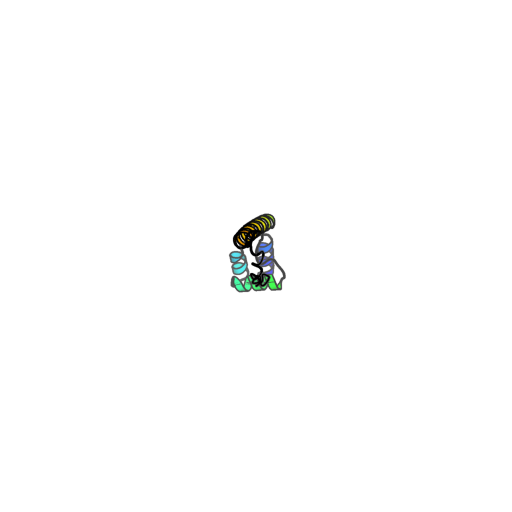0 ? 89.032 -23.238 -27.288 1.00 43.81 90 GLY A O 1
#

Nearest PDB structures (foldseek):
  7r3w-assembly3_C  TM=5.758E-01  e=5.060E+00  Salmonella enterica subsp. enterica serovar Typhimurium
  1trr-assembly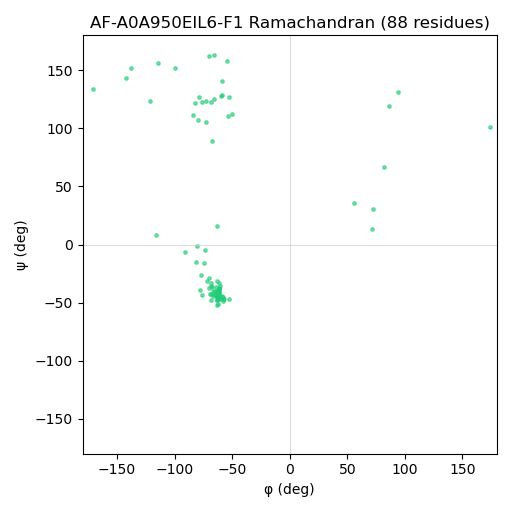1_A  TM=5.326E-01  e=7.972E+00  Escherichia coli

Foldseek 3Di:
DQLVVLLVCVLVVVDDLCVSCVSSVHDSVVSLVVCVVVVHDSDDDDPVVVVVVVVVVVVVVVVVVVVPDDPPPPDPDDDPDDDDDDDDDD